Protein AF-A0A645JEQ6-F1 (afdb_monomer_lite)

pLDDT: mean 88.88, std 10.63, range [40.5, 97.56]

Structure (mmCIF, N/CA/C/O backbone):
data_AF-A0A645JEQ6-F1
#
_entry.id   AF-A0A645JEQ6-F1
#
loop_
_atom_site.group_PDB
_atom_site.id
_atom_site.type_symbol
_atom_site.label_atom_id
_atom_site.label_alt_id
_atom_site.label_comp_id
_atom_site.label_asym_id
_atom_site.label_entity_id
_atom_site.label_seq_id
_atom_site.pdbx_PDB_ins_code
_atom_site.Cartn_x
_atom_site.Cartn_y
_atom_site.Cartn_z
_atom_site.occupancy
_atom_site.B_iso_or_equiv
_atom_site.auth_seq_id
_atom_site.auth_comp_id
_atom_site.auth_asym_id
_atom_site.auth_atom_id
_atom_site.pdbx_PDB_model_num
ATOM 1 N N . MET A 1 1 ? 9.151 16.640 7.612 1.00 62.94 1 MET A N 1
ATOM 2 C CA . MET A 1 1 ? 8.945 15.253 7.142 1.00 62.94 1 MET A CA 1
ATOM 3 C C . MET A 1 1 ? 7.514 15.158 6.652 1.00 62.94 1 MET A C 1
ATOM 5 O O . MET A 1 1 ? 6.658 15.781 7.268 1.00 62.94 1 MET A O 1
ATOM 9 N N . GLY A 1 2 ? 7.275 14.519 5.506 1.00 80.88 2 GLY A N 1
ATOM 10 C CA . GLY A 1 2 ? 5.916 14.373 4.974 1.00 80.88 2 GLY A CA 1
ATOM 11 C C . GLY A 1 2 ? 5.098 13.371 5.791 1.00 80.88 2 GLY A C 1
ATOM 12 O O . GLY A 1 2 ? 5.676 12.506 6.445 1.00 80.88 2 GLY A O 1
ATOM 13 N N . THR A 1 3 ? 3.772 13.487 5.737 1.00 90.88 3 THR A N 1
ATOM 14 C CA . THR A 1 3 ? 2.836 12.528 6.342 1.00 90.88 3 THR A CA 1
ATOM 15 C C . THR A 1 3 ? 3.126 11.107 5.837 1.00 90.88 3 THR A C 1
ATOM 17 O O . THR A 1 3 ? 3.162 10.921 4.614 1.00 90.88 3 THR A O 1
ATOM 20 N N . PRO A 1 4 ? 3.329 10.110 6.722 1.00 95.75 4 PRO A N 1
ATOM 21 C CA . PRO A 1 4 ? 3.506 8.723 6.305 1.00 95.75 4 PRO A CA 1
ATOM 22 C C . PRO A 1 4 ? 2.267 8.226 5.561 1.00 95.75 4 PRO A C 1
ATOM 24 O O . PRO A 1 4 ? 1.142 8.574 5.91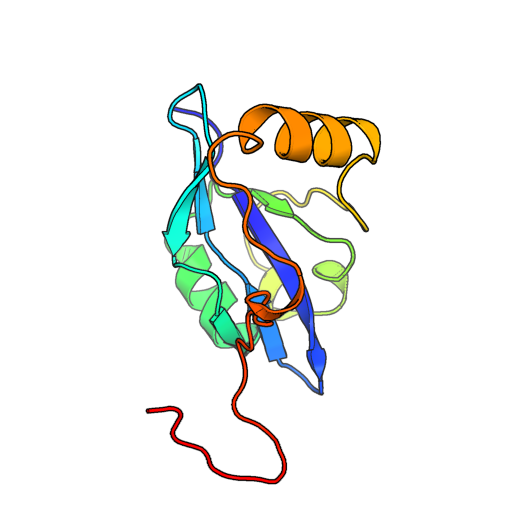6 1.00 95.75 4 PRO A O 1
ATOM 27 N N . LEU A 1 5 ? 2.458 7.414 4.526 1.00 95.69 5 LEU A N 1
ATOM 28 C CA . LEU A 1 5 ? 1.364 6.889 3.712 1.00 95.69 5 LEU A CA 1
ATOM 29 C C . LEU A 1 5 ? 1.230 5.387 3.925 1.00 95.69 5 LEU A C 1
ATOM 31 O O . LEU A 1 5 ? 2.172 4.636 3.671 1.00 95.69 5 LEU A O 1
ATOM 35 N N . ALA A 1 6 ? 0.044 4.962 4.343 1.00 97.00 6 ALA A N 1
ATOM 36 C CA . ALA A 1 6 ? -0.305 3.574 4.595 1.00 97.00 6 ALA A CA 1
ATOM 37 C C . ALA A 1 6 ? -1.362 3.109 3.581 1.00 97.00 6 ALA A C 1
ATOM 39 O O . ALA A 1 6 ? -2.562 3.187 3.859 1.00 97.00 6 ALA A O 1
ATOM 40 N N . PRO A 1 7 ? -0.968 2.695 2.361 1.00 95.69 7 PRO A N 1
ATOM 41 C CA . PRO A 1 7 ? -1.925 2.157 1.412 1.00 95.69 7 PRO A CA 1
ATOM 42 C C . PRO A 1 7 ? -2.528 0.848 1.923 1.00 95.69 7 PRO A C 1
ATOM 44 O O . PRO A 1 7 ? -1.811 -0.018 2.423 1.00 95.69 7 PRO A O 1
ATOM 47 N N . VAL A 1 8 ? -3.841 0.705 1.751 1.00 96.12 8 VAL A N 1
ATOM 48 C CA . VAL A 1 8 ? -4.618 -0.482 2.113 1.00 96.12 8 VAL A CA 1
ATOM 49 C C . VAL A 1 8 ? -5.481 -0.877 0.923 1.00 96.12 8 VAL A C 1
ATOM 51 O O . VAL A 1 8 ? -6.298 -0.094 0.436 1.00 96.12 8 VAL A O 1
ATOM 54 N N . ILE A 1 9 ? -5.295 -2.110 0.461 1.00 94.88 9 ILE A N 1
ATOM 55 C CA . ILE A 1 9 ? -6.069 -2.706 -0.627 1.00 94.88 9 ILE A CA 1
ATOM 56 C C . ILE A 1 9 ? -6.684 -3.995 -0.102 1.00 94.88 9 ILE A C 1
ATOM 58 O O . ILE A 1 9 ? -5.980 -4.846 0.445 1.00 94.88 9 ILE A O 1
ATOM 62 N N . LYS A 1 10 ? -7.994 -4.165 -0.281 1.00 94.69 10 LYS A N 1
ATOM 63 C CA . LYS A 1 10 ? -8.682 -5.380 0.152 1.00 94.69 10 LYS A CA 1
ATOM 64 C C . LYS A 1 10 ? -8.155 -6.597 -0.609 1.00 94.69 10 LYS A C 1
ATOM 66 O O . LYS A 1 10 ? -8.089 -6.603 -1.838 1.00 94.69 10 LYS A O 1
ATOM 71 N N . ALA A 1 11 ? -7.848 -7.655 0.133 1.00 92.81 11 ALA A N 1
ATOM 72 C CA . ALA A 1 11 ? -7.606 -8.984 -0.407 1.00 92.81 11 ALA A CA 1
ATOM 73 C C . ALA A 1 11 ? -8.817 -9.901 -0.130 1.00 92.81 11 ALA A C 1
ATOM 75 O O . ALA A 1 11 ? -9.931 -9.446 0.138 1.00 92.81 11 ALA A O 1
ATOM 76 N N . ARG A 1 12 ? -8.641 -11.222 -0.256 1.00 87.25 12 ARG A N 1
ATOM 77 C CA . ARG A 1 12 ? -9.703 -12.183 0.087 1.00 87.25 12 ARG A CA 1
ATOM 78 C C . ARG A 1 12 ? -9.943 -12.213 1.601 1.00 87.25 12 ARG A C 1
ATOM 80 O O . ARG A 1 12 ? -9.001 -12.073 2.373 1.00 87.25 12 ARG A O 1
ATOM 87 N N . GLN A 1 13 ? -11.187 -12.502 1.994 1.00 87.00 13 GLN A N 1
ATOM 88 C CA . GLN A 1 13 ? -11.617 -12.605 3.398 1.00 87.00 13 GLN A CA 1
ATOM 89 C C . GLN A 1 13 ? -11.316 -11.311 4.181 1.00 87.00 13 GLN A C 1
ATOM 91 O O . GLN A 1 13 ? -11.589 -10.233 3.658 1.00 87.00 13 GLN A O 1
ATOM 96 N N . ASN A 1 14 ? -10.787 -11.414 5.407 1.00 89.19 14 ASN A N 1
ATOM 97 C CA . ASN A 1 14 ? -10.423 -10.273 6.255 1.00 89.19 14 ASN A CA 1
ATOM 98 C C . ASN A 1 14 ? -8.946 -9.850 6.102 1.00 89.19 14 ASN A C 1
ATOM 100 O O . ASN A 1 14 ? -8.340 -9.306 7.027 1.00 89.19 14 ASN A O 1
ATOM 104 N N . CYS A 1 15 ? -8.342 -10.161 4.953 1.00 95.31 15 CYS A N 1
ATOM 105 C CA . CYS A 1 15 ? -6.953 -9.831 4.664 1.00 95.31 15 CYS A CA 1
ATOM 106 C C . CYS A 1 15 ? -6.835 -8.632 3.725 1.00 95.31 15 CYS A C 1
ATOM 108 O O . CYS A 1 15 ? -7.738 -8.321 2.942 1.00 95.31 15 CYS A O 1
ATOM 110 N N . ILE A 1 16 ? -5.669 -8.002 3.771 1.00 96.25 16 ILE A N 1
ATOM 111 C CA . ILE A 1 16 ? -5.314 -6.822 2.994 1.00 96.25 16 ILE A CA 1
ATOM 112 C C . ILE A 1 16 ? -3.922 -6.980 2.386 1.00 96.25 16 ILE A C 1
ATOM 114 O O . ILE A 1 16 ? -3.082 -7.720 2.900 1.00 96.25 16 ILE A O 1
ATOM 118 N N . TYR A 1 17 ? -3.676 -6.242 1.308 1.00 95.94 17 TYR A N 1
ATOM 119 C CA . TYR A 1 17 ? -2.332 -5.841 0.917 1.00 95.94 17 TYR A CA 1
ATOM 120 C C . TYR A 1 17 ? -2.064 -4.456 1.493 1.00 95.94 17 TYR A C 1
ATOM 122 O O . TYR A 1 17 ? -2.859 -3.533 1.287 1.00 95.94 17 TYR A O 1
ATOM 130 N N . CYS A 1 18 ? -0.958 -4.311 2.211 1.00 96.12 18 CYS A N 1
ATOM 131 C CA . CYS A 1 18 ? -0.618 -3.071 2.894 1.00 96.12 18 CYS A CA 1
ATOM 132 C C . CYS A 1 18 ? 0.885 -2.797 2.888 1.00 96.12 18 CYS A C 1
ATOM 134 O O . CYS A 1 18 ? 1.701 -3.698 2.692 1.00 96.12 18 CYS A O 1
ATOM 136 N N . ALA A 1 19 ? 1.244 -1.543 3.136 1.00 97.19 19 ALA A N 1
ATOM 137 C CA . ALA A 1 19 ? 2.617 -1.081 3.314 1.00 97.19 19 ALA A CA 1
ATOM 138 C C . ALA A 1 19 ? 2.617 0.199 4.161 1.00 97.19 19 ALA A C 1
ATOM 140 O O . ALA A 1 19 ? 1.561 0.789 4.384 1.00 97.19 19 ALA A O 1
ATOM 141 N N . LEU A 1 20 ? 3.794 0.659 4.585 1.00 97.56 20 LEU A N 1
ATOM 142 C CA . LEU A 1 20 ? 3.969 1.990 5.170 1.00 97.56 20 LEU A CA 1
ATOM 143 C C . LEU A 1 20 ? 5.155 2.674 4.501 1.00 97.56 20 LEU A C 1
ATOM 145 O O . LEU A 1 20 ? 6.270 2.148 4.520 1.00 97.56 20 LEU A O 1
ATOM 149 N N . TYR A 1 21 ? 4.915 3.853 3.940 1.00 96.44 21 TYR A N 1
ATOM 150 C CA . TYR A 1 21 ? 5.920 4.647 3.250 1.00 96.44 21 TYR A CA 1
ATOM 151 C C . TYR A 1 21 ? 6.166 5.971 3.960 1.00 96.44 21 TYR A C 1
ATOM 153 O O . TYR A 1 21 ? 5.224 6.654 4.359 1.00 96.44 21 TYR A O 1
ATOM 161 N N . PHE A 1 22 ? 7.430 6.375 4.021 1.00 95.25 22 PHE A N 1
ATOM 162 C CA . PHE A 1 22 ? 7.823 7.723 4.419 1.00 95.25 22 PHE A CA 1
ATOM 163 C C . PHE A 1 22 ? 8.327 8.482 3.202 1.00 95.25 22 PHE A C 1
ATOM 165 O O . PHE A 1 22 ? 9.015 7.917 2.352 1.00 95.25 22 PHE A O 1
ATOM 172 N N . SER A 1 23 ? 8.006 9.773 3.128 1.00 89.62 23 SER A N 1
ATOM 173 C CA . SER A 1 23 ? 8.588 10.638 2.109 1.00 89.62 23 SER A CA 1
ATOM 174 C C . SER A 1 23 ? 9.853 11.309 2.626 1.00 89.62 23 SER A C 1
ATOM 176 O O . SER A 1 23 ? 9.831 11.948 3.681 1.00 89.62 23 SER A O 1
ATOM 178 N N . ASP A 1 24 ? 10.929 11.235 1.846 1.00 85.38 24 ASP A N 1
ATOM 179 C CA . ASP A 1 24 ? 12.148 12.021 2.076 1.00 85.38 24 ASP A CA 1
ATOM 180 C C . ASP A 1 24 ? 12.124 13.387 1.360 1.00 85.38 24 ASP A C 1
ATOM 182 O O . ASP A 1 24 ? 13.129 14.094 1.306 1.00 85.38 24 ASP A O 1
ATOM 186 N N . GLY A 1 25 ? 10.960 13.778 0.825 1.00 80.00 25 GLY A N 1
ATOM 187 C CA . GLY A 1 25 ? 10.759 15.003 0.053 1.00 80.00 25 GLY A CA 1
ATOM 188 C C . GLY A 1 25 ? 10.985 14.843 -1.451 1.00 80.00 25 GLY A C 1
ATOM 189 O O . GLY A 1 25 ? 10.628 15.750 -2.201 1.00 80.00 25 GLY A O 1
ATOM 190 N N . ARG A 1 26 ? 11.532 13.709 -1.909 1.00 78.88 26 ARG A N 1
ATOM 191 C CA . ARG A 1 26 ? 11.683 13.387 -3.338 1.00 78.88 26 ARG A CA 1
ATOM 192 C C . ARG A 1 26 ? 10.950 12.110 -3.711 1.00 78.88 26 ARG A C 1
ATOM 194 O O . ARG A 1 26 ? 10.261 12.080 -4.723 1.00 78.88 26 ARG A O 1
ATOM 201 N N . GLU A 1 27 ? 11.062 11.087 -2.873 1.00 84.56 27 GLU A N 1
ATOM 202 C CA . GLU A 1 27 ? 10.496 9.767 -3.127 1.00 84.56 27 GLU A CA 1
ATOM 203 C C . GLU A 1 27 ? 9.743 9.239 -1.905 1.00 84.56 27 GLU A C 1
ATOM 205 O O . GLU A 1 27 ? 9.850 9.770 -0.796 1.00 84.56 27 GLU A O 1
ATOM 210 N N . LEU A 1 28 ? 8.959 8.182 -2.124 1.00 88.62 28 LEU A N 1
ATOM 211 C CA . LEU A 1 28 ? 8.384 7.369 -1.060 1.00 88.62 28 LEU A CA 1
ATOM 212 C C . LEU A 1 28 ? 9.286 6.160 -0.828 1.00 88.62 28 LEU A C 1
ATOM 214 O O . LEU A 1 28 ? 9.474 5.345 -1.729 1.00 88.62 28 LEU A O 1
ATOM 218 N N . LYS A 1 29 ? 9.809 6.024 0.389 1.00 91.19 29 LYS A N 1
ATOM 219 C CA . LYS A 1 29 ? 10.627 4.882 0.798 1.00 91.19 29 LYS A CA 1
ATOM 220 C C . LYS A 1 29 ? 9.813 3.939 1.677 1.00 91.19 29 LYS A C 1
ATOM 222 O O . LYS A 1 29 ? 9.165 4.415 2.615 1.00 91.19 29 LYS A O 1
ATOM 227 N N . PRO A 1 30 ? 9.817 2.625 1.393 1.00 92.75 30 PRO A N 1
ATOM 228 C CA . PRO A 1 30 ? 9.124 1.659 2.230 1.00 92.75 30 PRO A CA 1
ATOM 229 C C . PRO A 1 30 ? 9.823 1.571 3.587 1.00 92.75 30 PRO A C 1
ATOM 231 O O . PRO A 1 30 ? 11.011 1.269 3.667 1.00 92.75 30 PRO A O 1
ATOM 234 N N . PHE A 1 31 ? 9.073 1.831 4.653 1.00 94.81 31 PHE A N 1
ATOM 235 C CA . PHE A 1 31 ? 9.463 1.476 6.016 1.00 94.81 31 PHE A CA 1
ATOM 236 C C . PHE A 1 31 ? 8.913 0.098 6.382 1.00 94.81 31 PHE A C 1
ATOM 238 O O . PHE A 1 31 ? 9.628 -0.736 6.928 1.00 94.81 31 PHE A O 1
ATOM 245 N N . VAL A 1 32 ? 7.668 -0.173 5.980 1.00 94.62 32 VAL A N 1
ATOM 246 C CA . VAL A 1 32 ? 7.123 -1.529 5.879 1.00 94.62 32 VAL A CA 1
ATOM 247 C C . VAL A 1 32 ? 6.963 -1.835 4.398 1.00 94.62 32 VAL A C 1
ATOM 249 O O . VAL A 1 32 ? 6.195 -1.159 3.707 1.00 94.62 32 VAL A O 1
ATOM 252 N N . TYR A 1 33 ? 7.702 -2.833 3.909 1.00 94.31 33 TYR A N 1
ATOM 253 C CA . TYR A 1 33 ? 7.558 -3.324 2.539 1.00 94.31 33 TYR A CA 1
ATOM 254 C C . TYR A 1 33 ? 6.141 -3.868 2.301 1.00 94.31 33 TYR A C 1
ATOM 256 O O . TYR A 1 33 ? 5.515 -4.344 3.253 1.00 94.31 33 TYR A O 1
ATOM 264 N N . PRO A 1 34 ? 5.632 -3.818 1.052 1.00 95.44 34 PRO A N 1
ATOM 265 C CA . PRO A 1 34 ? 4.348 -4.413 0.708 1.00 95.44 34 PRO A CA 1
ATOM 266 C C . PRO A 1 34 ? 4.228 -5.841 1.233 1.00 95.44 34 PRO A C 1
ATOM 268 O O . PRO A 1 34 ? 5.095 -6.673 0.973 1.00 95.44 34 PRO A O 1
ATOM 271 N N . LYS A 1 35 ? 3.153 -6.114 1.971 1.00 94.50 35 LYS A N 1
ATOM 272 C CA . LYS A 1 35 ? 2.874 -7.429 2.549 1.00 94.50 35 LYS A CA 1
ATOM 273 C C . LYS A 1 35 ? 1.390 -7.768 2.489 1.00 94.50 35 LYS A C 1
ATOM 275 O O . LYS A 1 35 ? 0.544 -6.884 2.342 1.00 94.50 35 LYS A O 1
ATOM 280 N N . PHE A 1 36 ? 1.095 -9.056 2.619 1.00 94.94 36 PHE A N 1
ATOM 281 C CA . PHE A 1 36 ? -0.242 -9.583 2.864 1.00 94.94 36 PHE A CA 1
ATOM 282 C C . PHE A 1 36 ? -0.393 -9.894 4.355 1.00 94.94 36 PHE A C 1
ATOM 284 O O . PHE A 1 36 ? 0.418 -10.630 4.913 1.00 94.94 36 PHE A O 1
ATOM 291 N N . CYS A 1 37 ? -1.421 -9.352 5.000 1.00 95.12 37 CYS A N 1
ATOM 292 C CA . CYS A 1 37 ? -1.730 -9.651 6.399 1.00 95.12 37 CYS A CA 1
ATOM 293 C C . CYS A 1 37 ? -3.223 -9.464 6.691 1.00 95.12 37 CYS A C 1
ATOM 295 O O . CYS A 1 37 ? -4.005 -9.115 5.803 1.00 95.12 37 CYS A O 1
ATOM 297 N N . THR A 1 38 ? -3.636 -9.704 7.935 1.00 96.38 38 THR A N 1
ATOM 298 C CA . THR A 1 38 ? -5.003 -9.388 8.377 1.00 96.38 38 THR A CA 1
ATOM 299 C C . THR A 1 38 ? -5.170 -7.882 8.606 1.00 96.38 38 THR A C 1
ATOM 301 O O . THR A 1 38 ? -4.190 -7.182 8.874 1.00 96.38 38 THR A O 1
ATOM 304 N N . ALA A 1 39 ? -6.405 -7.374 8.514 1.00 96.56 39 ALA A N 1
ATOM 305 C CA . ALA A 1 39 ? -6.689 -5.972 8.831 1.00 96.56 39 ALA A CA 1
ATOM 306 C C . ALA A 1 39 ? -6.347 -5.626 10.291 1.00 96.56 39 ALA A C 1
ATOM 308 O O . ALA A 1 39 ? -5.742 -4.587 10.540 1.00 96.56 39 ALA A O 1
ATOM 309 N N . ALA A 1 40 ? -6.650 -6.533 11.226 1.00 96.62 40 ALA A N 1
ATOM 310 C CA . ALA A 1 40 ? -6.341 -6.379 12.648 1.00 96.62 40 ALA A CA 1
ATOM 311 C C . ALA A 1 40 ? -4.836 -6.220 12.912 1.00 96.62 40 ALA A C 1
ATOM 313 O O . ALA A 1 40 ? -4.432 -5.256 13.551 1.00 96.62 40 ALA A O 1
ATOM 314 N N . GLU A 1 41 ? -3.997 -7.095 12.343 1.00 96.88 41 GLU A N 1
ATOM 315 C CA . GLU A 1 41 ? -2.538 -7.017 12.514 1.00 96.88 41 GLU A CA 1
ATOM 316 C C . GLU A 1 41 ? -1.979 -5.663 12.051 1.00 96.88 41 GLU A C 1
ATOM 318 O O . GLU A 1 41 ? -1.101 -5.081 12.690 1.00 96.88 41 GLU A O 1
ATOM 323 N N . PHE A 1 42 ? -2.482 -5.146 10.928 1.00 97.06 42 PHE A N 1
ATOM 324 C CA . PHE A 1 42 ? -2.022 -3.861 10.418 1.00 97.06 42 PHE A CA 1
ATOM 325 C C . PHE A 1 42 ? -2.573 -2.679 11.220 1.00 97.06 42 PHE A C 1
ATOM 327 O O . PHE A 1 42 ? -1.848 -1.709 11.425 1.00 97.06 42 PHE A O 1
ATOM 334 N N . ALA A 1 43 ? -3.817 -2.756 11.700 1.00 96.56 43 ALA A N 1
ATOM 335 C CA . ALA A 1 43 ? -4.408 -1.739 12.564 1.00 96.56 43 ALA A CA 1
ATOM 336 C C . ALA A 1 43 ? -3.651 -1.614 13.897 1.00 96.56 43 ALA A C 1
ATOM 338 O O . ALA A 1 43 ? -3.315 -0.500 14.299 1.00 96.56 43 ALA A O 1
ATOM 339 N N . ASP A 1 44 ? -3.293 -2.741 14.520 1.00 96.56 44 ASP A N 1
ATOM 340 C CA . ASP A 1 44 ? -2.475 -2.770 15.738 1.00 96.56 44 ASP A CA 1
ATOM 341 C C . ASP A 1 44 ? -1.113 -2.097 15.507 1.00 96.56 44 ASP A C 1
ATOM 343 O O . ASP A 1 44 ? -0.672 -1.264 16.301 1.00 96.56 44 ASP A O 1
ATOM 347 N N . PHE A 1 45 ? -0.463 -2.398 14.377 1.00 96.62 45 PHE A N 1
ATOM 348 C CA . PHE A 1 45 ? 0.792 -1.754 13.987 1.00 96.62 45 PHE A CA 1
ATOM 349 C C . PHE A 1 45 ? 0.632 -0.240 13.759 1.00 96.62 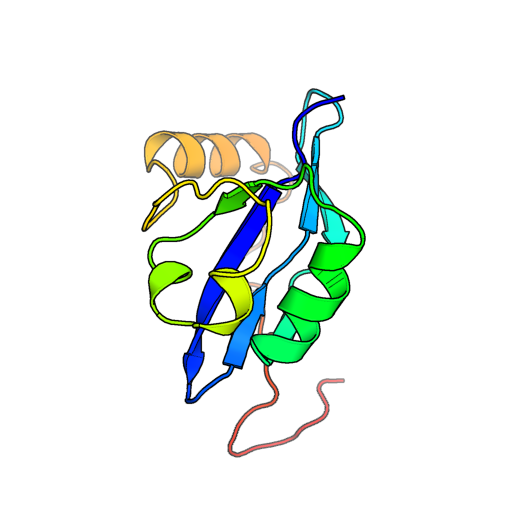45 PHE A C 1
ATOM 351 O O . PHE A 1 45 ? 1.477 0.544 14.194 1.00 96.62 45 PHE A O 1
ATOM 358 N N . LEU A 1 46 ? -0.448 0.191 13.102 1.00 96.50 46 LEU A N 1
ATOM 359 C CA . LEU A 1 46 ? -0.727 1.607 12.843 1.00 96.50 46 LEU A CA 1
ATOM 360 C C . LEU A 1 46 ? -1.014 2.414 14.111 1.00 96.50 46 LEU A C 1
ATOM 362 O O . LEU A 1 46 ? -0.807 3.626 14.097 1.00 96.50 46 LEU A O 1
ATOM 366 N N . GLY A 1 47 ? -1.385 1.770 15.220 1.00 93.81 47 GLY A N 1
ATOM 367 C CA . GLY A 1 47 ? -1.455 2.420 16.531 1.00 93.81 47 GLY A CA 1
ATOM 368 C C . GLY A 1 47 ? -0.134 3.082 16.958 1.00 93.81 47 GLY A C 1
ATOM 369 O O . GLY A 1 47 ? -0.149 4.045 17.722 1.00 93.81 47 GLY A O 1
ATOM 370 N N . LEU A 1 48 ? 1.005 2.625 16.421 1.00 94.50 48 LEU A N 1
ATOM 371 C CA . LEU A 1 48 ? 2.325 3.233 16.630 1.00 94.50 48 LEU A CA 1
ATOM 372 C C . LEU A 1 48 ? 2.578 4.469 15.742 1.00 94.50 48 LEU A C 1
ATOM 374 O O . LEU A 1 48 ? 3.531 5.208 15.984 1.00 94.50 48 LEU A O 1
ATOM 378 N N . TYR A 1 49 ? 1.739 4.695 14.728 1.00 95.62 49 TYR A N 1
ATOM 379 C CA . TYR A 1 49 ? 1.865 5.749 13.715 1.00 95.62 49 TYR A CA 1
ATOM 380 C C . TYR A 1 49 ? 0.541 6.517 13.552 1.00 95.62 49 TYR A C 1
ATOM 382 O O . TYR A 1 49 ? -0.086 6.463 12.489 1.00 95.62 49 TYR A O 1
ATOM 390 N N . PRO A 1 50 ? 0.081 7.242 14.589 1.00 93.62 50 PRO A N 1
ATOM 391 C CA . PRO A 1 50 ? -1.223 7.912 14.580 1.00 93.62 50 PRO A CA 1
ATOM 392 C C . PRO A 1 50 ? -1.326 9.046 13.548 1.00 93.62 50 PRO A C 1
ATOM 394 O O . PRO A 1 50 ? -2.424 9.453 13.176 1.00 93.62 50 PRO A O 1
ATOM 397 N N . ASP A 1 51 ? -0.192 9.564 13.079 1.00 94.19 51 ASP A N 1
ATOM 398 C CA . ASP A 1 51 ? -0.091 10.603 12.058 1.00 94.19 51 ASP A CA 1
ATOM 399 C C . ASP A 1 51 ? -0.067 10.047 10.627 1.00 94.19 51 ASP A C 1
ATOM 401 O O . ASP A 1 51 ? -0.157 10.822 9.674 1.00 94.19 51 ASP A O 1
ATOM 405 N N . ALA A 1 52 ? 0.031 8.725 10.448 1.00 96.19 52 ALA A N 1
ATOM 406 C CA . ALA A 1 52 ? -0.025 8.117 9.127 1.00 96.19 52 ALA A CA 1
ATOM 407 C C . ALA A 1 52 ? -1.393 8.353 8.469 1.00 96.19 52 ALA A C 1
ATOM 409 O O . ALA A 1 52 ? -2.443 8.327 9.112 1.00 96.19 52 ALA A O 1
ATOM 410 N N . MET A 1 53 ? -1.386 8.552 7.157 1.00 96.19 53 MET A N 1
ATOM 411 C CA . MET A 1 53 ? -2.593 8.654 6.351 1.00 96.19 53 MET A CA 1
ATOM 412 C C . MET A 1 53 ? -2.876 7.310 5.693 1.00 96.19 53 MET A C 1
ATOM 414 O O . MET A 1 53 ? -2.064 6.806 4.912 1.00 96.19 53 MET A O 1
ATOM 418 N N . LEU A 1 54 ? -4.046 6.752 5.984 1.00 96.81 54 LEU A N 1
ATOM 419 C CA . LEU A 1 54 ? -4.551 5.555 5.329 1.00 96.81 54 LEU A CA 1
ATOM 420 C C . LEU A 1 54 ? -4.972 5.907 3.904 1.00 96.81 54 LEU A C 1
ATOM 422 O O . LEU A 1 54 ? -5.719 6.859 3.693 1.00 96.81 54 LEU A O 1
ATO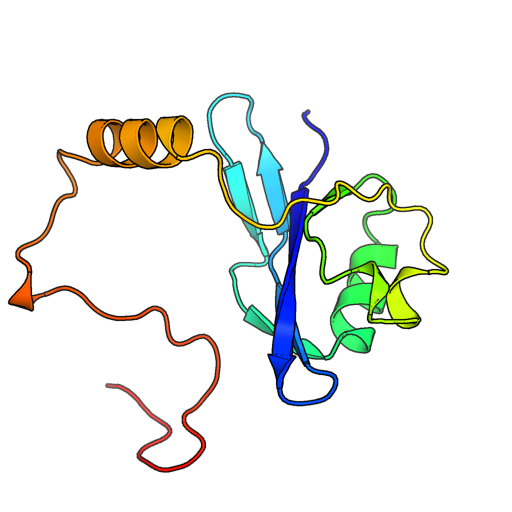M 426 N N . VAL A 1 55 ? -4.495 5.160 2.911 1.00 95.62 55 VAL A N 1
ATOM 427 C CA . VAL A 1 55 ? -4.782 5.439 1.496 1.00 95.62 55 VAL A CA 1
ATOM 428 C C . VAL A 1 55 ? -5.491 4.249 0.870 1.00 95.62 55 VAL A C 1
ATOM 430 O O . V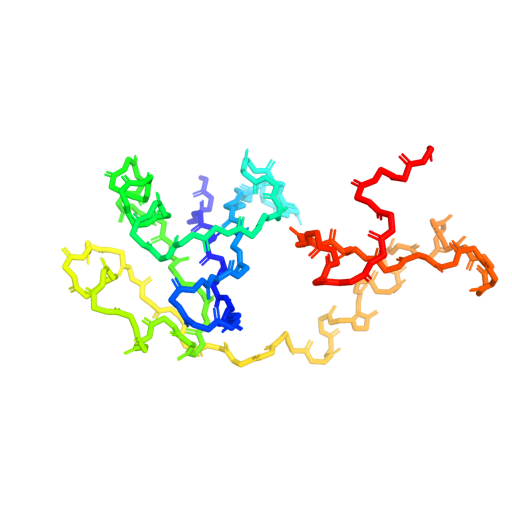AL A 1 55 ? -4.918 3.173 0.745 1.00 95.62 55 VAL A O 1
ATOM 433 N N . GLY A 1 56 ? -6.723 4.441 0.415 1.00 94.44 56 GLY A N 1
ATOM 434 C CA . GLY A 1 56 ? -7.478 3.366 -0.224 1.00 94.44 56 GLY A CA 1
ATOM 435 C C . GLY A 1 56 ? -8.973 3.508 -0.008 1.00 94.44 56 GLY A C 1
ATOM 436 O O . GLY A 1 56 ? -9.416 3.864 1.078 1.00 94.44 56 GLY A O 1
ATOM 437 N N . LYS A 1 57 ? -9.768 3.198 -1.034 1.00 92.25 57 LYS A N 1
ATOM 438 C CA . LYS A 1 57 ? -11.233 3.110 -0.884 1.00 92.25 57 LYS A CA 1
ATOM 439 C C . LYS 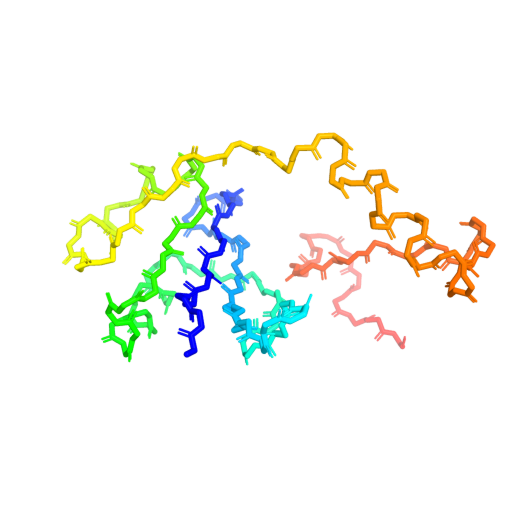A 1 57 ? -11.672 1.941 0.006 1.00 92.25 57 LYS A C 1
ATOM 441 O O . LYS A 1 57 ? -12.773 1.957 0.534 1.00 92.25 57 LYS A O 1
ATOM 446 N N . ASP A 1 58 ? -10.823 0.922 0.132 1.00 93.38 58 ASP A N 1
ATOM 447 C CA . ASP A 1 58 ? -11.164 -0.320 0.818 1.00 93.38 58 ASP A CA 1
ATOM 448 C C . ASP A 1 58 ? -11.019 -0.203 2.341 1.00 93.38 58 ASP A C 1
ATOM 450 O O . ASP A 1 58 ? -11.490 -1.080 3.055 1.00 93.38 58 ASP A O 1
ATOM 454 N N . VAL A 1 59 ? -10.403 0.875 2.846 1.00 94.19 59 VAL A N 1
ATOM 455 C CA . VAL A 1 59 ? -10.202 1.120 4.286 1.00 94.19 59 VAL A CA 1
ATOM 456 C C . VAL A 1 59 ? -11.533 1.089 5.040 1.00 94.19 59 VAL A C 1
ATOM 458 O O . VAL A 1 59 ? -11.626 0.473 6.096 1.00 94.19 59 VAL A O 1
ATOM 461 N N . SER A 1 60 ? -12.584 1.679 4.467 1.00 92.88 60 SER A N 1
ATOM 462 C CA . SER A 1 60 ? -13.921 1.741 5.073 1.00 92.88 60 SER A CA 1
ATOM 463 C C . SER A 1 60 ? -14.633 0.386 5.171 1.00 92.88 60 SER A C 1
ATOM 465 O O . SER A 1 60 ? -15.676 0.291 5.811 1.00 92.88 60 SER A O 1
ATOM 467 N N . LEU A 1 61 ? -14.090 -0.670 4.555 1.00 93.38 61 LEU A N 1
ATOM 468 C CA . LEU A 1 61 ? -14.653 -2.021 4.616 1.00 93.38 61 LEU A CA 1
ATOM 469 C C . LEU A 1 61 ? -14.251 -2.784 5.887 1.00 93.38 61 LEU A C 1
ATOM 471 O O . LEU A 1 61 ? -14.782 -3.870 6.116 1.00 93.38 61 LEU A O 1
ATOM 475 N N . PHE A 1 62 ? -13.318 -2.249 6.678 1.00 94.56 62 PHE A N 1
ATOM 476 C CA . PHE A 1 62 ? -12.739 -2.914 7.843 1.00 94.56 62 PHE A CA 1
ATOM 477 C C . PHE A 1 62 ? -12.971 -2.073 9.105 1.00 94.56 62 PHE A C 1
ATOM 479 O O . PHE A 1 62 ? -12.531 -0.924 9.206 1.00 94.56 62 PHE A O 1
ATOM 486 N N . ASN A 1 63 ? -13.659 -2.653 10.091 1.00 94.69 63 ASN A N 1
ATOM 487 C CA . ASN A 1 63 ? -13.971 -1.973 11.353 1.00 94.69 63 ASN A CA 1
ATOM 488 C C . ASN A 1 63 ? -12.706 -1.686 12.174 1.00 94.69 63 ASN A C 1
ATOM 490 O O . ASN A 1 63 ? -12.677 -0.726 12.941 1.00 94.69 63 ASN A O 1
ATOM 494 N N . GLU A 1 64 ? -11.655 -2.482 11.975 1.00 95.19 64 GLU A N 1
ATOM 495 C CA . GLU A 1 64 ? -10.355 -2.368 12.633 1.00 95.19 64 GLU A CA 1
ATOM 496 C C . GLU A 1 64 ? -9.709 -0.988 12.422 1.00 95.19 64 GLU A C 1
ATOM 498 O O . GLU A 1 64 ? -9.021 -0.495 13.311 1.00 95.19 64 GLU A O 1
ATOM 503 N N . PHE A 1 65 ? -9.982 -0.317 11.295 1.00 95.00 65 PHE A N 1
ATOM 504 C CA . PHE A 1 65 ? -9.457 1.028 11.022 1.00 95.00 65 PHE A CA 1
ATOM 505 C C . PHE A 1 65 ? -10.350 2.163 11.532 1.00 95.00 65 PHE A C 1
ATOM 507 O O . PHE A 1 65 ? -9.888 3.293 11.650 1.00 95.00 65 PHE A O 1
ATOM 514 N N . SER A 1 66 ? -11.616 1.887 11.856 1.00 90.31 66 SER A N 1
ATOM 515 C CA . SER A 1 66 ? -12.591 2.926 12.226 1.00 90.31 66 SER A CA 1
ATOM 516 C C . SER A 1 66 ? -12.314 3.551 13.597 1.00 90.31 66 SER A C 1
ATOM 518 O O . SER A 1 66 ? -12.725 4.678 13.856 1.00 90.31 66 SER A O 1
ATOM 520 N N . GLY A 1 67 ? -11.630 2.820 14.484 1.00 87.31 67 GLY A N 1
ATOM 521 C CA . GLY A 1 67 ? -11.235 3.300 15.813 1.00 87.31 67 GLY A CA 1
ATOM 522 C C . GLY A 1 67 ? -9.888 4.024 15.851 1.00 87.31 67 GLY A C 1
ATOM 523 O O . GLY A 1 67 ? -9.485 4.489 16.916 1.00 87.31 67 GLY A O 1
ATOM 524 N N . LEU A 1 68 ? -9.174 4.097 14.725 1.00 93.31 68 LEU A N 1
ATOM 525 C CA . LEU A 1 68 ? -7.854 4.713 14.667 1.00 93.31 68 LEU A CA 1
ATOM 526 C C . LEU A 1 68 ? -7.952 6.233 14.458 1.00 93.31 68 LEU A C 1
ATOM 528 O O . LEU A 1 68 ? -8.857 6.707 13.773 1.00 93.31 68 LEU A O 1
ATOM 532 N N . PRO A 1 69 ? -6.994 7.019 14.984 1.00 93.56 69 PRO A N 1
ATOM 533 C CA . PRO A 1 69 ? -6.948 8.467 14.770 1.00 93.56 69 PRO A CA 1
ATOM 534 C C . PRO A 1 69 ? -6.463 8.858 13.361 1.00 93.56 69 PRO A C 1
ATOM 536 O O . PRO A 1 69 ? -6.401 10.044 13.038 1.00 93.56 69 PRO A O 1
ATOM 539 N N . ASN A 1 70 ? -6.077 7.879 12.537 1.00 95.88 70 ASN A N 1
ATOM 540 C CA . ASN A 1 70 ? -5.506 8.095 11.216 1.00 95.88 70 ASN A CA 1
ATOM 541 C C . ASN A 1 70 ? -6.518 8.735 10.255 1.00 95.88 70 ASN A C 1
ATOM 543 O O . ASN A 1 70 ? -7.654 8.283 10.113 1.00 95.88 70 ASN A O 1
ATOM 547 N N . ASN A 1 71 ? -6.071 9.747 9.512 1.00 94.00 71 ASN A N 1
ATOM 548 C CA . ASN A 1 71 ? -6.865 10.311 8.423 1.00 94.00 71 ASN A CA 1
ATOM 549 C C . ASN A 1 71 ? -6.933 9.338 7.242 1.00 94.00 71 ASN A C 1
ATOM 551 O O . ASN A 1 71 ? -5.960 8.641 6.942 1.00 94.00 71 ASN A O 1
ATOM 555 N N . ILE A 1 72 ? -8.059 9.347 6.526 1.00 94.94 72 ILE A N 1
ATOM 556 C CA . ILE A 1 72 ? -8.286 8.486 5.364 1.00 94.94 72 ILE A CA 1
ATOM 557 C C . ILE A 1 72 ? -8.293 9.330 4.089 1.00 94.94 72 ILE A C 1
ATOM 559 O O . ILE A 1 72 ? -9.056 10.284 3.946 1.00 94.94 72 ILE A O 1
ATOM 563 N N . LEU A 1 73 ? -7.456 8.941 3.133 1.00 93.38 73 LEU A N 1
ATOM 564 C CA . LEU A 1 73 ? -7.493 9.402 1.756 1.00 93.38 73 LEU A CA 1
ATOM 565 C C . LEU A 1 73 ? -8.156 8.330 0.889 1.00 93.38 73 LEU A C 1
ATOM 567 O O . LEU A 1 73 ? -7.521 7.365 0.450 1.00 93.38 73 LEU A O 1
ATOM 571 N N . GLU A 1 74 ? -9.437 8.529 0.595 1.00 90.69 74 GLU A N 1
ATOM 572 C CA . GLU A 1 74 ? -10.198 7.631 -0.268 1.00 90.69 74 GLU A CA 1
ATOM 573 C C . GLU A 1 74 ? -9.711 7.733 -1.719 1.00 90.69 74 GLU A C 1
ATOM 575 O O . GLU A 1 74 ? -9.993 8.681 -2.457 1.00 90.69 74 GLU A O 1
ATOM 580 N N . ARG A 1 75 ? -8.936 6.735 -2.149 1.00 86.25 75 ARG A N 1
ATOM 581 C CA . ARG A 1 75 ? -8.413 6.650 -3.513 1.00 86.25 75 ARG A CA 1
ATOM 582 C C . ARG A 1 75 ? -8.486 5.217 -4.019 1.00 86.25 75 ARG A C 1
ATOM 584 O O . ARG A 1 75 ? -8.080 4.283 -3.342 1.00 86.25 75 ARG A O 1
ATOM 591 N N . THR A 1 76 ? -9.011 5.051 -5.232 1.00 78.25 76 THR A N 1
ATOM 592 C CA . THR A 1 76 ? -9.173 3.725 -5.857 1.00 78.25 76 THR A CA 1
ATOM 593 C C . THR A 1 76 ? -7.930 3.292 -6.628 1.00 78.25 76 THR A C 1
ATOM 595 O O . THR A 1 76 ? -7.567 2.124 -6.605 1.00 78.25 76 THR A O 1
ATOM 598 N N . VAL A 1 77 ? -7.281 4.231 -7.318 1.00 80.06 77 VAL A N 1
ATOM 599 C CA . VAL A 1 77 ? -6.093 3.987 -8.145 1.00 80.06 77 VAL A CA 1
ATOM 600 C C . VAL A 1 77 ? -5.159 5.192 -8.109 1.00 80.06 77 VAL A C 1
ATOM 602 O O . VAL A 1 77 ? -5.576 6.315 -7.796 1.00 80.06 77 VAL A O 1
ATOM 605 N N . GLY A 1 78 ? -3.893 4.965 -8.463 1.00 79.38 78 GLY A N 1
ATOM 606 C CA . GLY A 1 78 ? -2.967 6.043 -8.798 1.00 79.38 78 GLY A CA 1
ATOM 607 C C . GLY A 1 78 ? -3.509 6.902 -9.946 1.00 79.38 78 GLY A C 1
ATOM 608 O O . GLY A 1 78 ? -4.287 6.441 -10.781 1.00 79.38 78 GLY A O 1
ATOM 609 N N . ARG A 1 79 ? -3.121 8.180 -9.990 1.00 84.44 79 ARG A N 1
ATOM 610 C CA . ARG A 1 79 ? -3.473 9.047 -11.124 1.00 84.44 79 ARG A CA 1
ATOM 611 C C . ARG A 1 79 ? -2.726 8.541 -12.368 1.00 84.44 79 ARG A C 1
ATOM 613 O O . ARG A 1 79 ? -1.503 8.453 -12.284 1.00 84.44 79 ARG A O 1
ATOM 620 N N . PRO A 1 80 ? -3.388 8.306 -13.515 1.00 85.31 80 PRO A N 1
ATOM 621 C CA . PRO A 1 80 ? -2.727 7.759 -14.705 1.00 85.31 80 PRO A CA 1
ATOM 622 C C . PRO A 1 80 ? -1.486 8.548 -15.142 1.00 85.31 80 PRO A C 1
ATOM 624 O O . PRO A 1 80 ? -0.457 7.959 -15.454 1.00 85.31 80 PRO A O 1
ATOM 627 N N . GLY A 1 81 ? -1.541 9.883 -15.072 1.00 89.00 81 GLY A N 1
ATOM 628 C CA . GLY A 1 81 ? -0.383 10.730 -15.375 1.00 89.00 81 GLY A CA 1
ATOM 629 C C . GLY A 1 81 ? 0.804 10.513 -14.429 1.00 89.00 81 GLY A C 1
ATOM 630 O O . GLY A 1 81 ? 1.942 10.572 -14.866 1.00 89.00 81 GLY A O 1
ATOM 631 N N . GLN A 1 82 ? 0.561 10.200 -13.152 1.00 86.06 82 GLN A N 1
ATOM 632 C CA . GLN A 1 82 ? 1.634 9.871 -12.206 1.00 86.06 82 GLN A CA 1
ATOM 633 C C . GLN A 1 82 ? 2.238 8.499 -12.512 1.00 86.06 82 GLN A C 1
ATOM 635 O O . GLN A 1 82 ? 3.452 8.349 -12.472 1.00 86.06 82 GLN A O 1
ATOM 640 N N . THR A 1 83 ? 1.414 7.520 -12.896 1.00 86.19 83 THR A N 1
ATOM 641 C CA . THR A 1 83 ? 1.900 6.208 -13.350 1.00 86.19 83 THR A CA 1
ATOM 642 C C . THR A 1 83 ? 2.778 6.332 -14.598 1.00 86.19 83 THR A C 1
ATOM 644 O O . THR A 1 83 ? 3.837 5.716 -14.655 1.00 86.19 83 THR A O 1
ATOM 647 N N . ALA A 1 84 ? 2.390 7.167 -15.567 1.00 89.56 84 ALA A N 1
ATOM 648 C CA . ALA A 1 84 ? 3.210 7.436 -16.749 1.00 89.56 84 ALA A CA 1
ATOM 649 C C . ALA A 1 84 ? 4.552 8.100 -16.384 1.00 89.56 84 ALA A C 1
ATOM 651 O O . ALA A 1 84 ? 5.599 7.663 -16.853 1.00 89.56 84 ALA A O 1
ATOM 652 N N . LEU A 1 85 ? 4.535 9.097 -15.489 1.00 89.88 85 LEU A N 1
ATOM 653 C CA . LEU A 1 85 ? 5.755 9.750 -14.998 1.00 89.88 85 LEU A CA 1
ATOM 654 C C . LEU A 1 85 ? 6.693 8.779 -14.269 1.00 89.88 85 LEU A C 1
ATOM 656 O O . LEU A 1 85 ? 7.903 8.882 -14.431 1.00 89.88 85 LEU A O 1
ATOM 660 N N . MET A 1 86 ? 6.159 7.818 -13.507 1.00 87.75 86 MET A N 1
ATOM 661 C CA . MET A 1 86 ? 6.977 6.764 -12.896 1.00 87.75 86 MET A CA 1
ATOM 662 C C . MET A 1 86 ? 7.662 5.890 -13.952 1.00 87.75 86 MET A C 1
ATOM 664 O O . MET A 1 86 ? 8.818 5.519 -13.771 1.00 87.75 86 MET A O 1
ATOM 668 N N . GLY A 1 87 ? 6.975 5.583 -15.057 1.00 88.88 87 GLY A N 1
ATOM 669 C CA . GLY A 1 87 ? 7.562 4.842 -16.175 1.00 88.88 87 GLY A CA 1
ATOM 670 C C . GLY A 1 87 ? 8.749 5.576 -16.803 1.00 88.88 87 GLY A C 1
ATOM 671 O O . GLY A 1 87 ? 9.799 4.972 -17.004 1.00 88.88 87 GLY A O 1
ATOM 672 N N . GLU A 1 88 ? 8.614 6.883 -17.040 1.00 91.38 88 GLU A N 1
ATOM 673 C CA . GLU A 1 88 ? 9.722 7.719 -17.525 1.00 91.38 88 GLU A CA 1
ATOM 674 C C . GLU A 1 88 ? 10.867 7.804 -16.507 1.00 91.38 88 GLU A C 1
ATOM 676 O O . GLU A 1 88 ? 12.034 7.677 -16.873 1.00 91.38 88 GLU A O 1
ATOM 681 N N . TYR A 1 89 ? 10.546 7.959 -15.218 1.00 89.19 89 TYR A N 1
ATOM 682 C CA . TYR A 1 89 ? 11.542 8.050 -14.149 1.00 89.19 89 TYR A CA 1
ATOM 683 C C . TYR A 1 89 ? 12.411 6.788 -14.042 1.00 89.19 89 TYR A C 1
ATOM 685 O O . TYR A 1 89 ? 13.622 6.880 -13.855 1.00 89.19 89 TYR A O 1
ATOM 693 N N . TYR A 1 90 ? 11.808 5.608 -14.207 1.00 89.25 90 TYR A N 1
ATOM 694 C CA . TYR A 1 90 ? 12.496 4.319 -14.107 1.00 89.25 90 TYR A CA 1
ATOM 695 C C . TYR A 1 90 ? 12.913 3.727 -15.460 1.00 89.25 90 TYR A C 1
ATOM 697 O O . TYR A 1 90 ? 13.268 2.550 -15.528 1.00 89.25 90 TYR A O 1
ATOM 705 N N . LYS A 1 91 ? 12.913 4.516 -16.541 1.00 92.81 91 LYS A N 1
ATOM 706 C CA . LYS A 1 91 ? 13.225 4.044 -17.900 1.00 92.81 91 LYS A CA 1
ATOM 707 C C . LYS A 1 91 ? 14.579 3.334 -18.005 1.00 92.81 91 LYS A C 1
ATOM 709 O O . LYS A 1 91 ? 14.673 2.283 -18.637 1.00 92.81 91 LYS A O 1
ATOM 714 N N . GLU A 1 92 ? 15.606 3.865 -17.347 1.00 94.62 92 GLU A N 1
ATOM 715 C CA . GLU A 1 92 ? 16.959 3.282 -17.339 1.00 94.62 92 GLU A CA 1
ATOM 716 C C . GLU A 1 92 ? 17.046 1.968 -16.536 1.00 94.62 92 GLU A C 1
ATOM 718 O O . GLU A 1 92 ? 17.998 1.210 -16.690 1.00 94.62 92 GLU A O 1
ATOM 723 N N . LEU A 1 93 ? 16.041 1.670 -15.701 1.00 92.19 93 LEU A N 1
ATOM 724 C CA . LEU A 1 93 ? 15.896 0.401 -14.975 1.00 92.19 93 LEU A CA 1
ATOM 725 C C . LEU A 1 93 ? 14.941 -0.575 -15.684 1.00 92.19 93 LEU A C 1
ATOM 727 O O . LEU A 1 93 ? 14.533 -1.579 -15.097 1.00 92.19 93 LEU A O 1
ATOM 731 N N . SER A 1 94 ? 14.541 -0.276 -16.923 1.00 92.75 94 SER A N 1
ATOM 732 C CA . SER A 1 94 ? 13.628 -1.132 -17.676 1.00 92.75 94 SER A CA 1
ATOM 733 C C . SER A 1 94 ? 14.236 -2.509 -17.954 1.00 92.75 94 SER A C 1
ATOM 735 O O . SER A 1 94 ? 15.436 -2.672 -18.177 1.00 92.75 94 SER A O 1
ATOM 737 N N . ILE A 1 95 ? 13.373 -3.524 -17.935 1.00 93.56 95 ILE A N 1
ATOM 738 C CA . ILE A 1 95 ? 13.736 -4.918 -18.184 1.00 93.56 95 ILE A CA 1
ATOM 739 C C . ILE A 1 95 ? 12.964 -5.461 -19.381 1.00 93.56 95 ILE A C 1
ATOM 741 O O . ILE A 1 95 ? 11.882 -4.978 -19.723 1.00 93.56 95 ILE A O 1
ATOM 745 N N . SER A 1 96 ? 13.521 -6.489 -20.015 1.00 94.19 96 SER A N 1
ATOM 746 C CA . SER A 1 96 ? 12.855 -7.209 -21.097 1.00 94.19 96 SER A CA 1
ATOM 747 C C . SER A 1 96 ? 11.542 -7.849 -20.602 1.00 94.19 96 SER A C 1
ATOM 749 O O . SER A 1 96 ? 11.504 -8.321 -19.461 1.00 94.19 96 SER A O 1
ATOM 751 N N . PRO A 1 97 ? 10.469 -7.890 -21.419 1.00 92.44 97 PRO A N 1
ATOM 752 C CA . PRO A 1 97 ? 9.162 -8.397 -20.988 1.00 92.44 97 PRO A CA 1
ATOM 753 C C . PRO A 1 97 ? 9.169 -9.828 -20.434 1.00 92.44 97 PRO A C 1
ATOM 755 O O . PRO A 1 97 ? 8.416 -10.135 -19.516 1.00 92.44 97 PRO A O 1
ATOM 758 N N . ASP A 1 98 ? 10.043 -10.690 -20.949 1.00 94.31 98 ASP A N 1
ATOM 759 C CA . ASP A 1 98 ? 10.256 -12.071 -20.498 1.00 94.31 98 ASP A CA 1
ATOM 760 C C . ASP A 1 98 ? 10.838 -12.172 -19.079 1.00 94.31 98 ASP A C 1
ATOM 762 O O . ASP A 1 98 ? 10.731 -13.216 -18.440 1.00 94.31 98 ASP A O 1
ATOM 766 N N . LYS A 1 99 ? 11.420 -11.082 -18.564 1.00 93.00 99 LYS A N 1
ATOM 767 C CA . LYS A 1 99 ? 11.969 -10.993 -17.205 1.00 93.00 99 LYS A CA 1
ATOM 768 C C . LYS A 1 99 ? 10.989 -10.393 -16.199 1.00 93.00 99 LYS A C 1
ATOM 770 O O . LYS A 1 99 ? 11.326 -10.298 -15.020 1.00 93.00 99 LYS A O 1
ATOM 775 N N . ILE A 1 100 ? 9.802 -9.964 -16.636 1.00 89.50 100 ILE A N 1
ATOM 776 C CA . ILE A 1 100 ? 8.795 -9.394 -15.739 1.00 89.50 100 ILE A CA 1
ATOM 777 C C . ILE A 1 100 ? 8.277 -10.492 -14.811 1.00 89.50 100 ILE A C 1
ATOM 779 O O . ILE A 1 100 ? 7.740 -11.506 -15.253 1.00 89.50 100 ILE A O 1
ATOM 783 N N . GLN A 1 101 ? 8.397 -10.250 -13.509 1.00 86.81 101 GLN A N 1
ATOM 784 C CA . GLN A 1 101 ? 7.843 -11.107 -12.469 1.00 86.81 101 GLN A CA 1
ATOM 785 C C . GLN A 1 101 ? 6.765 -10.348 -11.699 1.00 86.81 101 GLN A C 1
ATOM 787 O O . GLN A 1 101 ? 6.914 -9.166 -11.384 1.00 86.81 101 GLN A O 1
ATOM 792 N N . GLY A 1 102 ? 5.659 -11.030 -11.402 1.00 83.62 102 GLY A N 1
ATOM 793 C CA . GLY A 1 102 ? 4.630 -10.484 -10.526 1.00 83.62 102 GLY A CA 1
ATOM 794 C C . GLY A 1 102 ? 5.143 -10.379 -9.091 1.00 83.62 102 GLY A C 1
ATOM 795 O O . GLY A 1 102 ? 5.786 -11.299 -8.590 1.00 83.62 102 GLY A O 1
ATOM 796 N N . ALA A 1 103 ? 4.824 -9.281 -8.408 1.00 83.56 103 ALA A N 1
ATOM 797 C CA . ALA A 1 103 ? 5.040 -9.162 -6.970 1.00 83.56 103 ALA A CA 1
ATOM 798 C C . ALA A 1 103 ? 3.936 -9.929 -6.219 1.00 83.56 103 ALA A C 1
ATOM 800 O O . ALA A 1 103 ? 2.917 -9.359 -5.824 1.00 83.56 103 ALA A O 1
ATOM 801 N N . TYR A 1 104 ? 4.109 -11.243 -6.069 1.00 85.62 104 TYR A N 1
ATOM 802 C CA . TYR A 1 104 ? 3.173 -12.102 -5.344 1.00 85.62 104 TYR A CA 1
ATOM 803 C C . TYR A 1 104 ? 3.382 -11.955 -3.831 1.00 85.62 104 TYR A C 1
ATOM 805 O O . TYR A 1 104 ? 4.290 -12.543 -3.256 1.00 85.62 104 TYR A O 1
ATOM 813 N N . LEU A 1 105 ? 2.540 -11.145 -3.182 1.00 86.56 105 LEU A N 1
ATOM 814 C CA . LEU A 1 105 ? 2.639 -10.851 -1.741 1.00 86.56 105 LEU A CA 1
ATOM 815 C C . LEU A 1 105 ? 1.974 -11.901 -0.840 1.00 86.56 105 LEU A C 1
ATOM 817 O O . LEU A 1 105 ? 2.088 -11.826 0.379 1.00 86.56 105 LEU A O 1
ATOM 821 N N . ARG A 1 106 ? 1.239 -12.837 -1.436 1.00 83.00 106 ARG A N 1
ATOM 822 C CA . ARG A 1 106 ? 0.53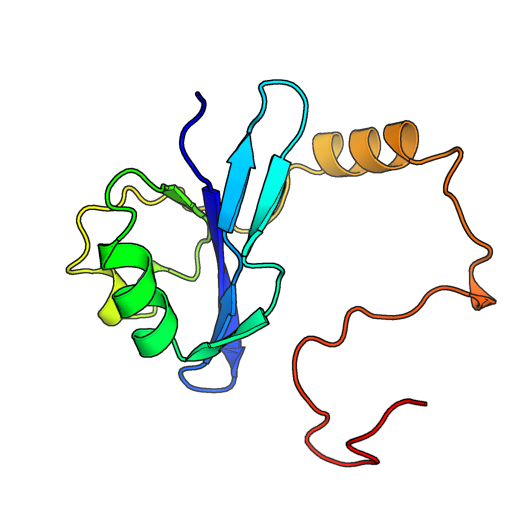9 -13.934 -0.767 1.00 83.00 106 ARG A CA 1
ATOM 823 C C . ARG A 1 106 ? 1.042 -15.234 -1.375 1.00 83.00 106 ARG A C 1
ATOM 825 O O . ARG A 1 106 ? 1.157 -15.319 -2.599 1.00 83.00 106 ARG A O 1
ATOM 832 N N . GLU A 1 107 ? 1.277 -16.236 -0.535 1.00 75.19 107 GLU A N 1
ATOM 833 C CA . GLU A 1 107 ? 1.542 -17.592 -1.009 1.00 75.19 107 GLU A CA 1
ATOM 834 C C . GLU A 1 107 ? 0.389 -18.105 -1.893 1.00 75.19 107 GLU A C 1
ATOM 836 O O . GLU A 1 107 ? -0.782 -17.771 -1.660 1.00 75.19 107 GLU A O 1
ATOM 841 N N . PRO A 1 108 ? 0.695 -18.892 -2.936 1.00 71.31 108 PRO A N 1
ATOM 842 C CA . PRO A 1 108 ? -0.329 -19.444 -3.805 1.00 71.31 108 PRO A CA 1
ATOM 843 C C . PRO A 1 108 ? -1.244 -20.402 -3.031 1.00 71.31 108 PRO A C 1
ATOM 845 O O . PRO A 1 108 ? -0.782 -21.253 -2.279 1.00 71.31 108 PRO A O 1
ATOM 848 N N . ASP A 1 109 ? -2.556 -20.306 -3.274 1.00 70.00 109 ASP A N 1
ATOM 849 C CA . ASP A 1 109 ? -3.556 -21.204 -2.667 1.00 70.00 109 ASP A CA 1
ATOM 850 C C . ASP A 1 109 ? -3.344 -22.675 -3.074 1.00 70.00 109 ASP A C 1
ATOM 852 O O . ASP A 1 109 ? -3.784 -23.592 -2.382 1.00 70.00 109 ASP A O 1
ATOM 856 N N . ILE A 1 110 ? -2.703 -22.894 -4.227 1.00 65.44 110 ILE A N 1
ATOM 857 C CA . ILE A 1 110 ? -2.368 -24.196 -4.803 1.00 65.44 110 ILE A CA 1
ATOM 858 C C . ILE A 1 110 ? -1.029 -24.047 -5.539 1.00 65.44 110 ILE A C 1
ATOM 860 O O . ILE A 1 110 ? -0.899 -23.169 -6.393 1.00 65.44 110 ILE A O 1
ATOM 864 N N . GLY A 1 111 ? -0.060 -24.920 -5.257 1.00 62.97 111 GLY A N 1
ATOM 865 C CA . GLY A 1 111 ? 1.255 -24.930 -5.911 1.00 62.97 111 GLY A CA 1
ATOM 866 C C . GLY A 1 111 ? 2.423 -24.868 -4.918 1.00 62.97 111 GLY A C 1
ATOM 867 O O . GLY A 1 111 ? 2.193 -24.882 -3.710 1.00 62.97 111 GLY A O 1
ATOM 868 N N . PRO A 1 112 ? 3.679 -24.855 -5.404 1.00 58.56 112 PRO A N 1
ATOM 869 C CA . PRO A 1 112 ? 4.854 -24.795 -4.540 1.00 58.56 112 PRO A CA 1
ATOM 870 C C . PRO A 1 112 ? 4.893 -23.473 -3.761 1.00 58.56 112 PRO A C 1
ATOM 872 O O . PRO A 1 112 ? 4.775 -22.396 -4.340 1.00 58.56 112 PRO A O 1
ATOM 875 N N . THR A 1 113 ? 5.064 -23.574 -2.443 1.00 60.78 113 THR A N 1
ATOM 876 C CA . THR A 1 113 ? 5.136 -22.445 -1.497 1.00 60.78 113 THR A CA 1
ATOM 877 C C . THR A 1 113 ? 6.544 -21.858 -1.366 1.00 60.78 113 THR A C 1
ATOM 879 O O . THR A 1 113 ? 6.745 -20.865 -0.675 1.00 60.78 113 THR A O 1
ATOM 882 N N . SER A 1 114 ? 7.525 -22.439 -2.054 1.00 50.44 114 SER A N 1
ATOM 883 C CA . SER A 1 114 ? 8.899 -21.957 -2.127 1.00 50.44 114 SER A CA 1
ATOM 884 C C . SER A 1 114 ? 9.254 -21.600 -3.570 1.00 50.44 114 SER A C 1
ATOM 886 O O . SER A 1 114 ? 9.226 -22.448 -4.464 1.00 50.44 114 SER A O 1
ATOM 888 N N . TYR A 1 115 ? 9.607 -20.336 -3.796 1.00 50.31 115 TYR A N 1
ATOM 889 C CA . TYR A 1 115 ? 10.338 -19.923 -4.991 1.00 50.31 115 TYR A CA 1
ATOM 890 C C . TYR A 1 115 ? 11.835 -19.946 -4.653 1.00 50.31 115 TYR A C 1
ATOM 892 O O . TYR A 1 115 ? 12.231 -19.468 -3.589 1.00 50.31 115 TYR A O 1
ATOM 900 N N . ILE A 1 116 ? 12.619 -20.592 -5.521 1.00 40.50 116 ILE A N 1
ATOM 901 C CA . ILE A 1 116 ? 14.092 -20.656 -5.495 1.00 40.50 116 ILE A CA 1
ATOM 902 C C . ILE A 1 116 ? 14.662 -19.250 -5.691 1.00 40.50 116 ILE A C 1
ATOM 904 O O . ILE A 1 116 ? 14.104 -18.531 -6.553 1.00 40.50 116 ILE A O 1
#

Radius of gyration: 15.88 Å; chains: 1; bounding box: 32×40×38 Å

Foldseek 3Di:
DDAKEWEWADDPDQKTFIFIWDDPPPDTDTPGPTAIDGLQVVLVVCLVVLRHEYEELCLVVDVSNVPGNHHYDHDHDDDVVVVVVVCVVCVVVDDDPVPDDDPDRDQDPDDDRDDD

Sequence (116 aa):
MGTPLAPVIKARQNCIYCALYFSDGRELKPFVYPKFCTAAEFADFLGLYPDAMLVGKDVSLFNEFSGLPNNILERTVGRPGQTALMGEYYKELSISPDKIQGAYLREPDIGPTSYI

Secondary structure (DSSP, 8-state):
-PPPEEEEEE-STTEEEEEEEEE-SSSEEEEEEEEEEEHHHHHHHHTT-TTPEEE-GGGGG-GGGTTS---EE--SS--HHHHHHHHHHTGGG---GGG------S--SSS-S---

Organism: NCBI:txid1076179